Protein AF-B1KNQ7-F1 (afdb_monomer_lite)

Sequence (84 aa):
MGQEKTNGFMEEPDIAIEEIKWYRWRWFLILTFCFVYPVCLVIGLTGNVYGKHQGVVFKLPNKVKHLFLITGFVLMLGNILRLL

Secondary structure (DSSP, 8-state):
-PPP---SS-PPPSS-GGGS-GGGSTHHHHHHHHHHHHHHHHHHHHS--EEEETTEEEEPPHHHHHHHHHHHHHHHHHHHHTT-

Organism: Shewanella woodyi (strain ATCC 51908 / MS32) (NCBI:txid392500)

Radius of gyration: 18.76 Å; chains: 1; bounding box: 49×21×50 Å

Structure (mmCIF, N/CA/C/O backbone):
data_AF-B1KNQ7-F1
#
_entry.id   AF-B1KNQ7-F1
#
loop_
_atom_site.group_PDB
_atom_site.id
_atom_site.type_symbol
_atom_site.label_atom_id
_atom_site.label_alt_id
_atom_site.label_comp_id
_atom_site.label_asym_id
_atom_site.label_entity_id
_atom_site.label_seq_id
_atom_site.pdbx_PDB_ins_code
_atom_site.Cartn_x
_atom_site.Cartn_y
_atom_site.Cartn_z
_atom_site.occupancy
_atom_site.B_iso_or_equiv
_atom_site.auth_seq_id
_atom_site.auth_comp_id
_atom_site.auth_asym_id
_atom_site.auth_atom_id
_atom_site.pdbx_PDB_model_num
ATOM 1 N N . MET A 1 1 ? 35.141 6.253 -20.696 1.00 41.06 1 MET A N 1
ATOM 2 C CA . MET A 1 1 ? 34.260 5.849 -19.581 1.00 41.06 1 MET A CA 1
ATOM 3 C C . MET A 1 1 ? 32.862 6.322 -19.934 1.00 41.06 1 MET A C 1
ATOM 5 O O . MET A 1 1 ? 32.646 7.526 -19.964 1.00 41.06 1 MET A O 1
ATOM 9 N N . GLY A 1 2 ? 31.987 5.410 -20.367 1.00 50.75 2 GLY A N 1
ATOM 10 C CA . GLY A 1 2 ? 30.608 5.751 -20.733 1.00 50.75 2 GLY A CA 1
ATOM 11 C C . GLY A 1 2 ? 29.824 6.120 -19.480 1.00 50.75 2 GLY A C 1
ATOM 12 O O . GLY A 1 2 ? 29.979 5.458 -18.459 1.00 50.75 2 GLY A O 1
ATOM 13 N N . GLN A 1 3 ? 29.059 7.208 -19.530 1.00 53.94 3 GLN A N 1
ATOM 14 C CA . GLN A 1 3 ? 28.222 7.612 -18.406 1.00 53.94 3 GLN A CA 1
ATOM 15 C C . GLN A 1 3 ? 27.073 6.616 -18.251 1.00 53.94 3 GLN A C 1
ATOM 17 O O . GLN A 1 3 ? 26.274 6.444 -19.168 1.00 53.94 3 GLN A O 1
ATOM 22 N N . GLU A 1 4 ? 27.027 5.967 -17.095 1.00 60.22 4 GLU A N 1
ATOM 23 C CA . GLU A 1 4 ? 25.961 5.065 -16.679 1.00 60.22 4 GLU A CA 1
ATOM 24 C C . GLU A 1 4 ? 24.646 5.854 -16.595 1.00 60.22 4 GLU A C 1
ATOM 26 O O . GLU A 1 4 ? 24.551 6.854 -15.870 1.00 60.22 4 GLU A O 1
ATOM 31 N N . LYS A 1 5 ? 23.637 5.475 -17.386 1.00 66.25 5 LYS A N 1
ATOM 32 C CA . LYS A 1 5 ? 22.356 6.186 -17.391 1.00 66.25 5 LYS A CA 1
ATOM 33 C C . LYS A 1 5 ? 21.531 5.747 -16.190 1.00 66.25 5 LYS A C 1
ATOM 35 O O . LYS A 1 5 ? 20.843 4.734 -16.227 1.00 66.25 5 LYS A O 1
ATOM 40 N N . THR A 1 6 ? 21.562 6.544 -15.128 1.00 66.56 6 THR A N 1
ATOM 41 C CA . THR A 1 6 ? 20.716 6.328 -13.948 1.00 66.56 6 THR A CA 1
ATOM 42 C C . THR A 1 6 ? 19.432 7.151 -14.066 1.00 66.56 6 THR A C 1
ATOM 44 O O . THR A 1 6 ? 19.450 8.311 -14.481 1.00 66.56 6 THR A O 1
ATOM 47 N N . ASN A 1 7 ? 18.293 6.573 -13.677 1.00 69.19 7 ASN A N 1
ATOM 48 C CA . ASN A 1 7 ? 17.028 7.314 -13.546 1.00 69.19 7 ASN A CA 1
ATOM 49 C C . ASN A 1 7 ? 16.794 7.830 -12.109 1.00 69.19 7 ASN A C 1
ATOM 51 O O . ASN A 1 7 ? 15.652 8.023 -11.687 1.00 69.19 7 ASN A O 1
ATOM 55 N N . GLY A 1 8 ? 17.875 7.987 -11.336 1.00 68.75 8 GLY A N 1
ATOM 56 C CA . GLY A 1 8 ? 17.869 8.402 -9.930 1.00 68.75 8 GLY A CA 1
ATOM 57 C C . GLY A 1 8 ? 17.652 7.276 -8.910 1.00 68.75 8 GLY A C 1
ATOM 58 O O . GLY A 1 8 ? 18.041 7.442 -7.759 1.00 68.75 8 GLY A O 1
ATOM 59 N N . PHE A 1 9 ? 17.077 6.131 -9.303 1.00 71.06 9 PHE A N 1
ATOM 60 C CA . PHE A 1 9 ? 16.810 5.002 -8.388 1.00 71.06 9 PHE A CA 1
ATOM 61 C C . PHE A 1 9 ? 17.213 3.627 -8.930 1.00 71.06 9 PHE A C 1
ATOM 63 O O . PHE A 1 9 ? 17.240 2.666 -8.164 1.00 71.06 9 PHE A O 1
ATOM 70 N N . MET A 1 10 ? 17.432 3.498 -10.237 1.00 77.44 10 MET A N 1
ATOM 71 C CA . MET A 1 10 ? 17.785 2.241 -10.890 1.00 77.44 10 MET A CA 1
ATOM 72 C C . MET A 1 10 ? 18.936 2.460 -11.866 1.00 77.44 10 MET A C 1
ATOM 74 O O . MET A 1 10 ? 19.030 3.515 -12.503 1.00 77.44 10 MET A O 1
ATOM 78 N N . GLU A 1 11 ? 19.778 1.438 -11.944 1.00 86.69 11 GLU A N 1
ATOM 79 C CA . GLU A 1 11 ? 20.885 1.303 -12.885 1.00 86.69 11 GLU A CA 1
ATOM 80 C C . GLU A 1 11 ? 20.377 0.731 -14.215 1.00 86.69 11 GLU A C 1
ATOM 82 O O . GLU A 1 11 ? 19.294 0.134 -14.287 1.00 86.69 11 GLU A O 1
ATOM 87 N N . GLU A 1 12 ? 21.140 0.965 -15.279 1.00 84.69 12 GLU A N 1
ATOM 88 C CA . GLU A 1 12 ? 20.853 0.415 -16.601 1.00 84.69 12 GLU A CA 1
ATOM 89 C C . GLU A 1 12 ? 21.083 -1.108 -16.575 1.00 84.69 12 GLU A C 1
ATOM 91 O O . GLU A 1 12 ? 22.055 -1.561 -15.967 1.00 84.69 12 GLU A O 1
ATOM 96 N N . PRO A 1 13 ? 20.192 -1.922 -17.168 1.00 85.62 13 PRO A N 1
ATOM 97 C CA . PRO A 1 13 ? 20.379 -3.366 -17.176 1.00 85.62 13 PRO A CA 1
ATOM 98 C C . PRO A 1 13 ? 21.652 -3.748 -17.941 1.00 85.62 13 PRO A C 1
ATOM 100 O O . PRO A 1 13 ? 21.952 -3.198 -18.999 1.00 85.62 13 PRO A O 1
ATOM 103 N N . ASP A 1 14 ? 22.368 -4.738 -17.415 1.00 88.62 14 ASP A N 1
ATOM 104 C CA . ASP A 1 14 ? 23.552 -5.356 -18.021 1.00 88.62 14 ASP A CA 1
ATOM 105 C C . ASP A 1 14 ? 23.211 -6.273 -19.210 1.00 88.62 14 ASP A C 1
ATOM 107 O O . ASP A 1 14 ? 24.092 -6.678 -19.969 1.00 88.62 14 ASP A O 1
ATOM 111 N N . ILE A 1 15 ? 21.923 -6.574 -19.382 1.00 89.38 15 ILE A N 1
ATOM 112 C CA . ILE A 1 15 ? 21.363 -7.438 -20.420 1.00 89.38 15 ILE A CA 1
ATOM 113 C C . ILE A 1 15 ? 20.430 -6.671 -21.357 1.00 89.38 15 ILE A C 1
ATOM 115 O O . ILE A 1 15 ? 19.829 -5.657 -20.991 1.00 89.38 15 ILE A O 1
ATOM 119 N N . ALA A 1 16 ? 20.261 -7.202 -22.569 1.00 88.44 16 ALA A N 1
ATOM 120 C CA . ALA A 1 16 ? 19.294 -6.682 -23.526 1.00 88.44 16 ALA A CA 1
ATOM 121 C C . ALA A 1 16 ? 17.855 -6.826 -22.992 1.00 88.44 16 ALA A C 1
ATOM 123 O O . ALA A 1 16 ? 17.527 -7.770 -22.267 1.00 88.44 16 ALA A O 1
ATOM 124 N N . ILE A 1 17 ? 16.974 -5.893 -23.357 1.00 85.00 17 ILE A N 1
ATOM 125 C CA . ILE A 1 17 ? 15.593 -5.833 -22.844 1.00 85.00 17 ILE A CA 1
ATOM 126 C C . ILE A 1 17 ? 14.817 -7.104 -23.207 1.00 85.00 17 ILE A C 1
ATOM 128 O O . ILE A 1 17 ? 14.011 -7.595 -22.414 1.00 85.00 17 ILE A O 1
ATOM 132 N N . GLU A 1 18 ? 15.092 -7.668 -24.380 1.00 89.25 18 GLU A N 1
ATOM 133 C CA . GLU A 1 18 ? 14.460 -8.876 -24.906 1.00 89.25 18 GLU A CA 1
ATOM 134 C C . GLU A 1 18 ? 14.791 -10.121 -24.066 1.00 89.25 18 GLU A C 1
ATOM 136 O O . GLU A 1 1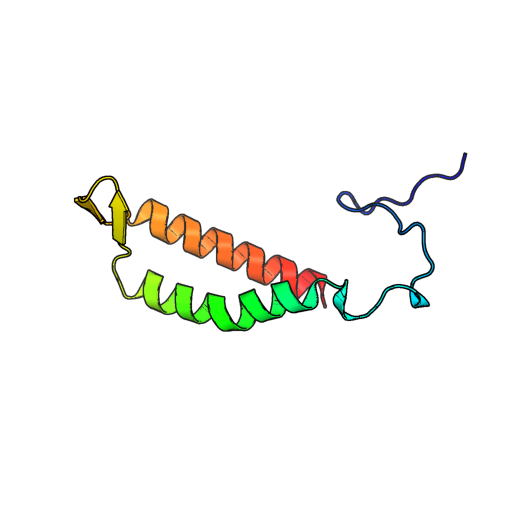8 ? 14.008 -11.073 -24.029 1.00 89.25 18 GLU A O 1
ATOM 141 N N . GLU A 1 19 ? 15.917 -10.110 -23.346 1.00 92.12 19 GLU A N 1
ATOM 142 C CA . GLU A 1 19 ? 16.322 -11.194 -22.444 1.00 92.12 19 GLU A CA 1
ATOM 143 C C . GLU A 1 19 ? 15.627 -11.109 -21.072 1.00 92.12 19 GLU A C 1
ATOM 145 O O . GLU A 1 19 ? 15.599 -12.086 -20.306 1.00 92.12 19 GLU A O 1
ATOM 150 N N . ILE A 1 20 ? 15.008 -9.966 -20.750 1.00 88.50 20 ILE A N 1
ATOM 151 C CA . ILE A 1 20 ? 14.306 -9.764 -19.483 1.00 88.50 20 ILE A CA 1
ATOM 152 C C . ILE A 1 20 ? 12.978 -10.521 -19.506 1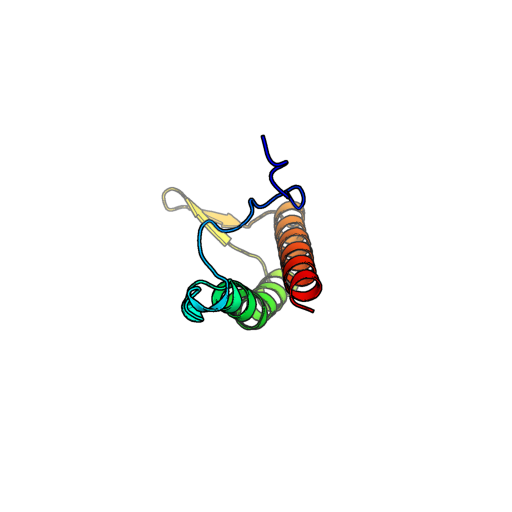.00 88.50 20 ILE A C 1
ATOM 154 O O . ILE A 1 20 ? 11.938 -10.043 -19.964 1.00 88.50 20 ILE A O 1
ATOM 158 N N . LYS A 1 21 ? 12.994 -11.712 -18.908 1.00 91.50 21 LYS A N 1
ATOM 159 C CA . LYS A 1 21 ? 11.803 -12.553 -18.747 1.00 91.50 21 LYS A CA 1
ATOM 160 C C . LYS A 1 21 ? 10.656 -11.781 -18.086 1.00 91.50 21 LYS A C 1
ATOM 162 O O . LYS A 1 21 ? 10.838 -11.164 -17.038 1.00 91.50 21 LYS A O 1
ATOM 167 N N . TRP A 1 22 ? 9.453 -11.908 -18.645 1.00 87.38 22 TRP A N 1
ATOM 168 C CA . TRP A 1 22 ? 8.240 -11.186 -18.233 1.00 87.38 22 TRP A CA 1
ATOM 169 C C . TRP A 1 22 ? 7.936 -11.244 -16.717 1.00 87.38 22 TRP A C 1
ATOM 171 O O . TRP A 1 22 ? 7.436 -10.280 -16.147 1.00 87.38 22 TRP A O 1
ATOM 181 N N . TYR A 1 23 ? 8.280 -12.332 -16.019 1.00 87.56 23 TYR A N 1
ATOM 182 C CA . TYR A 1 23 ? 8.057 -12.473 -14.572 1.00 87.56 23 TYR A CA 1
ATOM 183 C C . TYR A 1 23 ? 9.064 -11.714 -13.691 1.00 87.56 23 TYR A C 1
ATOM 185 O O . TYR A 1 23 ? 8.836 -11.581 -12.492 1.00 87.56 23 TYR A O 1
ATOM 193 N N . ARG A 1 24 ? 10.185 -11.235 -14.249 1.00 88.12 24 ARG A N 1
ATOM 194 C CA . ARG A 1 24 ? 11.159 -10.391 -13.529 1.00 88.12 24 ARG A CA 1
ATOM 195 C C . ARG A 1 24 ? 10.693 -8.941 -13.411 1.00 88.12 24 ARG A C 1
ATOM 197 O O . ARG A 1 24 ? 11.243 -8.176 -12.624 1.00 88.12 24 ARG A O 1
ATOM 204 N N . TRP A 1 25 ? 9.672 -8.571 -14.175 1.00 86.69 25 TRP A N 1
ATOM 205 C CA . TRP A 1 25 ? 9.048 -7.262 -14.099 1.00 86.69 25 TRP A CA 1
ATOM 206 C C . TRP A 1 25 ? 8.170 -7.157 -12.852 1.00 86.69 25 TRP A C 1
ATOM 208 O O . TRP A 1 25 ? 7.605 -8.133 -12.362 1.00 86.69 25 TRP A O 1
ATOM 218 N N . ARG A 1 26 ? 8.008 -5.937 -12.341 1.00 86.00 26 ARG A N 1
ATOM 219 C CA . ARG A 1 26 ? 7.323 -5.666 -11.065 1.00 86.00 26 ARG A CA 1
ATOM 220 C C . ARG A 1 26 ? 5.791 -5.794 -11.128 1.00 86.00 26 ARG A C 1
ATOM 222 O O . ARG A 1 26 ? 5.113 -5.344 -10.208 1.00 86.00 26 ARG A O 1
ATOM 229 N N . TRP A 1 27 ? 5.227 -6.415 -12.169 1.00 85.69 27 TRP A N 1
ATOM 230 C CA . TRP A 1 27 ? 3.773 -6.532 -12.351 1.00 85.69 27 TRP A CA 1
ATOM 231 C C . TRP A 1 27 ? 3.105 -7.264 -11.183 1.00 85.69 27 TRP A C 1
ATOM 233 O O . TRP A 1 27 ? 2.033 -6.854 -10.756 1.00 85.69 27 TRP A O 1
ATOM 243 N N . PHE A 1 28 ? 3.746 -8.285 -10.598 1.00 87.69 28 PHE A N 1
ATOM 244 C CA . PHE A 1 28 ? 3.158 -9.031 -9.479 1.00 87.69 28 PHE A CA 1
ATOM 245 C C . PHE A 1 28 ? 2.965 -8.156 -8.232 1.00 87.69 28 PHE A C 1
ATOM 247 O O . PHE A 1 28 ? 1.932 -8.235 -7.563 1.00 87.69 28 PHE A O 1
ATOM 254 N N . LEU A 1 29 ? 3.929 -7.273 -7.949 1.00 84.88 29 LEU A N 1
ATOM 255 C CA . LEU A 1 29 ? 3.817 -6.298 -6.864 1.00 84.88 29 LEU A CA 1
ATOM 256 C C . LEU A 1 29 ? 2.633 -5.359 -7.116 1.00 84.88 29 LEU A C 1
ATOM 258 O O . LEU A 1 29 ? 1.842 -5.104 -6.212 1.00 84.88 29 LEU A O 1
ATOM 262 N N . ILE A 1 30 ? 2.479 -4.901 -8.358 1.00 86.56 30 ILE A N 1
ATOM 263 C CA . ILE A 1 30 ? 1.395 -4.001 -8.760 1.00 86.56 30 ILE A CA 1
ATOM 264 C C . ILE A 1 30 ? 0.042 -4.688 -8.617 1.00 86.56 30 ILE A C 1
ATOM 266 O O . ILE A 1 30 ? -0.845 -4.124 -7.987 1.00 86.56 30 ILE A O 1
ATOM 270 N N . LEU A 1 31 ? -0.113 -5.919 -9.113 1.00 89.44 31 LEU A N 1
ATOM 271 C CA . LEU A 1 31 ? -1.357 -6.671 -8.939 1.00 89.44 31 LEU A CA 1
ATOM 272 C C . LEU A 1 31 ? -1.672 -6.884 -7.455 1.00 89.44 31 LEU A C 1
ATOM 274 O O . LEU A 1 31 ? -2.810 -6.687 -7.039 1.00 89.44 31 LEU A O 1
ATOM 278 N N . THR A 1 32 ? -0.668 -7.218 -6.640 1.00 87.75 32 THR A N 1
ATOM 279 C CA . THR A 1 32 ? -0.851 -7.362 -5.189 1.00 87.75 32 THR A CA 1
ATOM 280 C C . THR A 1 32 ? -1.402 -6.073 -4.580 1.00 87.75 32 THR A C 1
ATOM 282 O O . THR A 1 32 ? -2.392 -6.120 -3.853 1.00 87.75 32 THR A O 1
ATOM 285 N N . PHE A 1 33 ? -0.835 -4.912 -4.917 1.00 88.50 33 PHE A N 1
ATOM 286 C CA . PHE A 1 33 ? -1.384 -3.635 -4.463 1.00 88.50 33 PHE A CA 1
ATOM 287 C C . PHE A 1 33 ? -2.794 -3.387 -5.017 1.00 88.50 33 PHE A C 1
ATOM 289 O O . PHE A 1 33 ? -3.686 -3.063 -4.243 1.00 88.50 33 PHE A O 1
ATOM 296 N N . CYS A 1 34 ? -3.046 -3.608 -6.305 1.00 87.88 34 CYS A N 1
ATOM 297 C CA . CYS A 1 34 ? -4.354 -3.353 -6.909 1.00 87.88 34 CYS A CA 1
ATOM 298 C C . CYS A 1 34 ? -5.480 -4.218 -6.324 1.00 87.88 34 CYS A C 1
ATOM 300 O O . CYS A 1 34 ? -6.599 -3.731 -6.194 1.00 87.88 34 CYS A O 1
ATOM 302 N N . PHE A 1 35 ? -5.210 -5.474 -5.959 1.00 90.56 35 PHE A N 1
ATOM 303 C CA . PHE A 1 35 ? -6.248 -6.393 -5.474 1.00 90.56 35 PHE A CA 1
ATOM 304 C C . PHE A 1 35 ? -6.328 -6.485 -3.949 1.00 90.56 35 PHE A C 1
ATOM 306 O O . PHE A 1 35 ? -7.423 -6.573 -3.397 1.00 90.56 35 PHE A O 1
ATOM 313 N N . VAL A 1 36 ? -5.194 -6.448 -3.247 1.00 92.69 36 VAL A N 1
ATOM 314 C CA . VAL A 1 36 ? -5.161 -6.638 -1.786 1.00 92.69 36 VAL A CA 1
ATOM 315 C C . VAL A 1 36 ? -5.323 -5.309 -1.053 1.00 92.69 36 VAL A C 1
ATOM 317 O O . VAL A 1 36 ? -5.979 -5.244 -0.012 1.00 92.69 36 VAL A O 1
ATOM 320 N N . TYR A 1 37 ? -4.768 -4.222 -1.591 1.00 93.25 37 TYR A N 1
ATOM 321 C CA . TYR A 1 37 ? -4.785 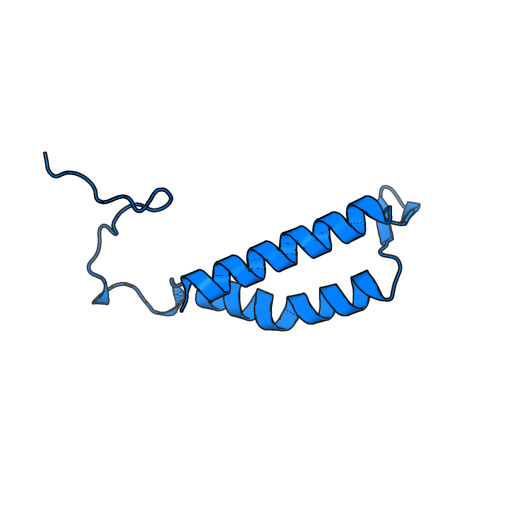-2.935 -0.903 1.00 93.25 37 TYR A CA 1
ATOM 322 C C . TYR A 1 37 ? -6.186 -2.326 -0.726 1.00 93.25 37 TYR A C 1
ATOM 324 O O . TYR A 1 37 ? -6.453 -1.809 0.362 1.00 93.25 37 TYR A O 1
ATOM 332 N N . PRO A 1 38 ? -7.122 -2.422 -1.694 1.00 92.50 38 PRO A N 1
ATOM 333 C CA . PRO A 1 38 ? -8.496 -1.968 -1.483 1.00 92.50 38 PRO A CA 1
ATOM 334 C C . PRO A 1 38 ? -9.170 -2.660 -0.296 1.00 92.50 38 PRO A C 1
ATOM 336 O O . PRO A 1 38 ? -9.857 -2.011 0.491 1.00 92.50 38 PRO A O 1
ATOM 339 N N . VAL A 1 39 ? -8.916 -3.959 -0.110 1.00 93.44 39 VAL A N 1
ATOM 340 C CA . VAL A 1 39 ? -9.426 -4.713 1.043 1.00 93.44 39 VAL A CA 1
ATOM 341 C C . VAL A 1 39 ? -8.829 -4.164 2.341 1.00 93.44 39 VAL A C 1
ATOM 343 O O . VAL A 1 39 ? -9.564 -3.900 3.295 1.00 93.44 39 VAL A O 1
ATOM 346 N N . CYS A 1 40 ? -7.518 -3.903 2.369 1.00 92.62 40 CYS A N 1
ATOM 347 C CA . CYS A 1 40 ? -6.860 -3.263 3.511 1.00 92.62 40 CYS A CA 1
ATOM 348 C C . CYS A 1 40 ? -7.435 -1.873 3.827 1.00 92.62 40 CYS A C 1
ATOM 350 O O . CYS A 1 40 ? -7.614 -1.548 5.001 1.00 92.62 40 CYS A O 1
ATOM 352 N N . LEU A 1 41 ? -7.750 -1.066 2.809 1.00 94.12 41 LEU A N 1
ATOM 353 C CA . LEU A 1 41 ? -8.385 0.243 2.983 1.00 94.12 41 LEU A CA 1
ATOM 354 C C . LEU A 1 41 ? -9.771 0.106 3.610 1.00 94.12 41 LEU A C 1
ATOM 356 O O . LEU A 1 41 ? -10.052 0.784 4.596 1.00 94.12 41 LEU A O 1
ATOM 360 N N . VAL A 1 42 ? -10.614 -0.794 3.099 1.00 95.06 42 VAL A N 1
ATOM 361 C CA . VAL A 1 42 ? -11.960 -1.017 3.648 1.00 95.06 42 VAL A CA 1
ATOM 362 C C . VAL A 1 42 ? -11.881 -1.448 5.112 1.00 95.06 42 VAL A C 1
ATOM 364 O O . VAL A 1 42 ? -12.527 -0.837 5.964 1.00 95.06 42 VAL A O 1
ATOM 367 N N . ILE A 1 43 ? -11.044 -2.436 5.439 1.00 94.31 43 ILE A N 1
ATOM 368 C CA . ILE A 1 43 ? -10.876 -2.921 6.819 1.00 94.31 43 ILE A CA 1
ATOM 369 C C . ILE A 1 43 ? -10.328 -1.807 7.720 1.00 94.31 43 ILE A C 1
ATOM 371 O O . ILE A 1 43 ? -10.834 -1.568 8.819 1.00 94.31 43 ILE A O 1
ATOM 375 N N . GLY A 1 44 ? -9.298 -1.103 7.254 1.00 94.19 44 GLY A N 1
ATOM 376 C CA . GLY A 1 44 ? -8.625 -0.063 8.019 1.00 94.19 44 GLY A CA 1
ATOM 377 C C . GLY A 1 44 ? -9.487 1.179 8.248 1.00 94.19 44 GLY A C 1
ATOM 378 O O . GLY A 1 44 ? -9.391 1.789 9.312 1.00 94.19 44 GLY A O 1
ATOM 379 N N . LEU A 1 45 ? -10.339 1.559 7.298 1.00 94.69 45 LEU A N 1
ATOM 380 C CA . LEU A 1 45 ? -11.213 2.730 7.422 1.00 94.69 45 LEU A CA 1
ATOM 381 C C . LEU A 1 45 ? -12.472 2.429 8.237 1.00 94.69 45 LEU A C 1
ATOM 383 O O . LEU A 1 45 ? -12.880 3.264 9.042 1.00 94.69 45 LEU A O 1
ATOM 387 N N . THR A 1 46 ? -13.056 1.239 8.084 1.00 95.19 46 THR A N 1
ATOM 388 C CA . THR A 1 46 ? -14.300 0.869 8.782 1.00 95.19 46 THR A CA 1
ATOM 389 C C . THR A 1 46 ? -14.064 0.354 10.202 1.00 95.19 46 THR A C 1
ATOM 391 O O . THR A 1 46 ? -14.945 0.470 11.053 1.00 95.19 46 THR A O 1
ATOM 394 N N . GLY A 1 47 ? -12.880 -0.200 10.482 1.00 92.69 47 GLY A N 1
ATOM 395 C CA . GLY A 1 47 ? -12.613 -0.944 11.707 1.00 92.69 47 GLY A CA 1
ATOM 396 C C . GLY A 1 47 ? -11.454 -0.433 12.558 1.00 92.69 47 GLY A C 1
ATOM 397 O O . GLY A 1 47 ? -10.673 0.463 12.209 1.00 92.69 47 GLY A O 1
ATOM 398 N N . ASN A 1 48 ? -11.329 -1.068 13.721 1.00 94.94 48 ASN A N 1
ATOM 399 C CA . ASN A 1 48 ? -10.107 -1.041 14.510 1.00 94.94 48 ASN A CA 1
ATOM 400 C C . ASN A 1 48 ? -9.177 -2.149 14.015 1.00 94.94 48 ASN A C 1
ATOM 402 O O . ASN A 1 48 ? -9.621 -3.258 13.732 1.00 94.94 48 ASN A O 1
ATOM 406 N N . VAL A 1 49 ? -7.884 -1.849 13.958 1.00 94.12 49 VAL A N 1
ATOM 407 C CA . VAL A 1 49 ? -6.847 -2.831 13.638 1.00 94.12 49 VAL A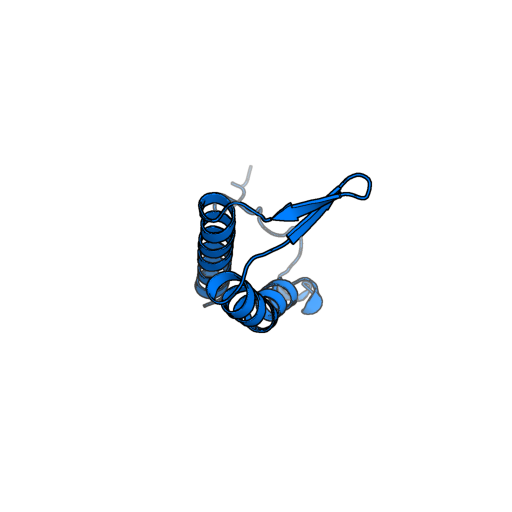 CA 1
ATOM 408 C C . VAL A 1 49 ? -6.178 -3.242 14.941 1.00 94.12 49 VAL A C 1
ATOM 410 O O . VAL A 1 49 ? -5.892 -2.388 15.783 1.00 94.12 49 VAL A O 1
ATOM 413 N N . TYR A 1 50 ? -5.946 -4.538 15.111 1.00 95.12 50 TYR A N 1
ATOM 414 C CA . TYR A 1 50 ? -5.382 -5.107 16.329 1.00 95.12 50 TYR A CA 1
ATOM 415 C C . TYR A 1 50 ? -4.089 -5.857 16.020 1.00 95.12 50 TYR A C 1
ATOM 417 O O . TYR A 1 50 ? -3.943 -6.442 14.949 1.00 95.12 50 TYR A O 1
ATOM 425 N N . GLY A 1 51 ? -3.162 -5.851 16.972 1.00 92.56 51 GLY A N 1
ATOM 426 C CA . GLY A 1 51 ? -1.937 -6.646 16.942 1.00 92.56 51 GLY A CA 1
ATOM 427 C C . GLY A 1 51 ? -1.783 -7.433 18.237 1.00 92.56 51 GLY A C 1
ATOM 428 O O . GLY A 1 51 ? -2.301 -7.026 19.277 1.00 92.56 51 GLY A O 1
ATOM 429 N N . LYS A 1 52 ? -1.076 -8.564 18.185 1.00 95.25 52 LYS A N 1
ATOM 430 C CA . LYS A 1 52 ? -0.791 -9.386 19.366 1.00 95.25 52 LYS A CA 1
ATOM 431 C C . LYS A 1 52 ? 0.697 -9.334 19.685 1.00 95.25 52 LYS A C 1
ATOM 433 O O . LYS A 1 52 ? 1.519 -9.612 18.816 1.00 95.25 52 LYS A O 1
ATOM 438 N N . HIS A 1 53 ? 1.033 -9.017 20.929 1.00 92.62 53 HIS A N 1
ATOM 439 C CA . HIS A 1 53 ? 2.409 -9.032 21.417 1.00 92.62 53 HIS A CA 1
ATOM 440 C C . HIS A 1 53 ? 2.450 -9.665 22.809 1.00 92.62 53 HIS A C 1
ATOM 442 O O . HIS A 1 53 ? 1.684 -9.275 23.685 1.00 92.62 53 HIS A O 1
ATOM 448 N N . GLN A 1 54 ? 3.298 -10.685 22.987 1.00 93.00 54 GLN A N 1
ATOM 449 C CA . GLN A 1 54 ? 3.456 -11.420 24.255 1.00 93.00 54 GLN A CA 1
ATOM 450 C C . GLN A 1 54 ? 2.125 -11.877 24.888 1.00 93.00 54 GLN A C 1
ATOM 452 O O . GLN A 1 54 ? 1.900 -11.756 26.085 1.00 93.00 54 GLN A O 1
ATOM 457 N N . GLY A 1 55 ? 1.200 -12.388 24.070 1.00 94.69 55 GLY A N 1
ATOM 458 C CA . GLY A 1 55 ? -0.096 -12.881 24.552 1.00 94.69 55 GLY A CA 1
ATOM 459 C C . GLY A 1 55 ? -1.175 -11.809 24.733 1.00 94.69 55 GLY A C 1
ATOM 460 O O . GLY A 1 55 ? -2.351 -12.165 24.760 1.00 94.69 55 GLY A O 1
ATOM 461 N N . VAL A 1 56 ? -0.816 -10.524 24.750 1.00 96.06 56 VAL A N 1
ATOM 462 C CA . VAL A 1 56 ? -1.751 -9.404 24.927 1.00 96.06 56 VAL A CA 1
ATOM 463 C C . VAL A 1 56 ? -2.153 -8.815 23.571 1.00 96.06 56 VAL A C 1
ATOM 465 O O . VAL A 1 56 ? -1.335 -8.710 22.653 1.00 96.06 56 VAL A O 1
ATOM 468 N N . VAL A 1 57 ? -3.433 -8.456 23.430 1.00 96.25 57 VAL A N 1
ATOM 469 C CA . VAL A 1 57 ? -3.994 -7.839 22.218 1.00 96.25 57 VAL A CA 1
ATOM 470 C C . VAL A 1 57 ? -4.037 -6.324 22.388 1.00 96.25 57 VAL A C 1
ATOM 472 O O . VAL A 1 57 ? -4.634 -5.814 23.334 1.00 96.25 57 VAL A O 1
ATOM 475 N N . PHE A 1 58 ? -3.441 -5.604 21.441 1.00 95.56 58 PHE A N 1
ATOM 476 C CA . PHE A 1 58 ? -3.372 -4.148 21.429 1.00 95.56 58 PHE A CA 1
ATOM 477 C C . PHE A 1 58 ? -4.129 -3.590 20.231 1.00 95.56 58 PHE A C 1
ATOM 479 O O . PHE A 1 58 ? -4.016 -4.095 19.113 1.00 95.56 58 PHE A O 1
ATOM 486 N N . LYS A 1 59 ? -4.879 -2.512 20.457 1.00 95.94 59 LYS A N 1
ATOM 487 C CA . LYS A 1 59 ? -5.491 -1.730 19.383 1.00 95.94 59 LYS A CA 1
ATOM 488 C C . LYS A 1 59 ? -4.457 -0.771 18.803 1.00 95.94 59 LYS A C 1
ATOM 490 O O . LYS A 1 59 ? -3.824 -0.015 19.539 1.00 95.94 59 LYS A O 1
ATOM 495 N N . LEU A 1 60 ? -4.343 -0.750 17.480 1.00 95.69 60 LEU A N 1
ATOM 496 C CA . LEU A 1 60 ? -3.495 0.202 16.783 1.00 95.69 60 LEU A CA 1
ATOM 497 C C . LEU A 1 60 ? -4.067 1.627 16.935 1.00 95.69 60 LEU A C 1
ATOM 499 O O . LEU A 1 60 ? -5.252 1.841 16.652 1.00 95.69 60 LEU A O 1
ATOM 503 N N . PRO A 1 61 ? -3.259 2.621 17.351 1.00 96.25 61 PRO A N 1
ATOM 504 C CA . PRO A 1 61 ? -3.714 4.002 17.446 1.00 96.25 61 PRO A CA 1
ATOM 505 C C . PRO A 1 61 ? -4.209 4.530 16.098 1.00 96.25 61 PRO A C 1
ATOM 507 O O . PRO A 1 61 ? -3.569 4.321 15.067 1.00 96.25 61 PRO A O 1
ATOM 510 N N . ASN A 1 62 ? -5.310 5.288 16.105 1.00 94.56 62 ASN A N 1
ATOM 511 C CA . ASN A 1 62 ? -5.919 5.792 14.871 1.00 94.56 62 ASN A CA 1
ATOM 512 C C . ASN A 1 62 ? -4.940 6.612 14.022 1.00 94.56 62 ASN A C 1
ATOM 514 O O . ASN A 1 62 ? -4.922 6.434 12.811 1.00 94.56 62 ASN A O 1
ATOM 518 N N . LYS A 1 63 ? -4.103 7.468 14.622 1.00 94.56 63 LYS A N 1
ATOM 519 C CA . LYS A 1 63 ? -3.107 8.252 13.867 1.00 94.56 63 LYS A CA 1
ATOM 520 C C . LYS A 1 63 ? -2.145 7.351 13.087 1.00 94.56 63 LYS A C 1
ATOM 522 O O . LYS A 1 63 ? -1.930 7.567 11.903 1.00 94.56 63 LYS A O 1
ATOM 527 N N . VAL A 1 64 ? -1.635 6.307 13.740 1.00 94.69 64 VAL A N 1
ATOM 528 C CA . VAL A 1 64 ? -0.707 5.335 13.144 1.00 94.69 64 VAL A CA 1
ATOM 529 C C . VAL A 1 64 ? -1.410 4.511 12.063 1.00 94.69 64 VAL A C 1
ATOM 531 O O . VAL A 1 64 ? -0.876 4.345 10.972 1.00 94.69 64 VAL A O 1
ATOM 534 N N . LYS A 1 65 ? -2.645 4.064 12.328 1.00 95.19 65 LYS A N 1
ATOM 535 C CA . LYS A 1 65 ? -3.494 3.373 11.347 1.00 95.19 65 LYS A CA 1
ATOM 536 C C . LYS A 1 65 ? -3.655 4.198 10.068 1.00 95.19 65 LYS A C 1
ATOM 538 O O . LYS A 1 65 ? -3.345 3.710 8.990 1.00 95.19 65 LYS A O 1
ATOM 543 N N . HIS A 1 66 ? -4.113 5.444 10.186 1.00 95.12 66 HIS A N 1
ATOM 544 C CA . HIS A 1 66 ? -4.342 6.300 9.019 1.00 95.12 66 HIS A CA 1
ATOM 545 C C . HIS A 1 66 ? -3.035 6.653 8.309 1.00 95.12 66 HIS A C 1
ATOM 547 O O . HIS A 1 66 ? -3.028 6.691 7.086 1.00 95.12 66 HIS A O 1
ATOM 553 N N . LEU A 1 67 ? -1.929 6.834 9.039 1.00 96.00 67 LEU A N 1
ATOM 554 C CA . LEU A 1 67 ? -0.616 7.026 8.425 1.00 96.00 67 LEU A CA 1
ATOM 555 C C . LEU A 1 67 ? -0.252 5.844 7.516 1.00 96.00 67 LEU A C 1
ATOM 557 O O . LEU A 1 67 ? 0.062 6.064 6.354 1.00 96.00 67 LEU A O 1
ATOM 561 N N . PHE A 1 68 ? -0.387 4.599 7.987 1.00 93.88 68 PHE A N 1
ATOM 562 C CA . PHE A 1 68 ? -0.129 3.418 7.152 1.00 93.88 68 PHE A CA 1
ATOM 563 C C . PHE A 1 68 ? -1.058 3.322 5.933 1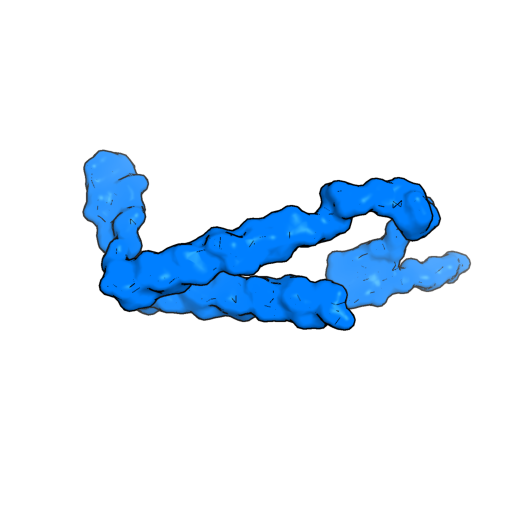.00 93.88 68 PHE A C 1
ATOM 565 O O . PHE A 1 68 ? -0.608 2.954 4.846 1.00 93.88 68 PHE A O 1
ATOM 572 N N . LEU A 1 69 ? -2.339 3.672 6.090 1.00 94.94 69 LEU A N 1
ATOM 573 C CA . LEU A 1 69 ? -3.296 3.695 4.977 1.00 94.94 69 LEU A CA 1
ATOM 574 C C . LEU A 1 69 ? -2.987 4.806 3.958 1.00 94.94 69 LEU A C 1
ATOM 576 O O . LEU A 1 69 ? -3.180 4.632 2.764 1.00 94.94 69 LEU A O 1
ATOM 580 N N . ILE A 1 70 ? -2.480 5.955 4.390 1.00 95.38 70 ILE A N 1
ATOM 581 C CA . ILE A 1 70 ? -2.092 7.021 3.459 1.00 95.38 70 ILE A CA 1
ATOM 582 C C . ILE A 1 70 ? -0.788 6.643 2.756 1.00 95.38 70 ILE A C 1
ATOM 584 O O . ILE A 1 70 ? -0.699 6.734 1.534 1.00 95.38 70 ILE A O 1
ATOM 588 N N . THR A 1 71 ? 0.213 6.166 3.501 1.00 94.62 71 THR A N 1
ATOM 589 C CA . THR A 1 71 ? 1.502 5.754 2.934 1.00 94.62 71 THR A CA 1
ATOM 590 C C . THR A 1 71 ? 1.328 4.639 1.908 1.00 94.62 71 THR A C 1
ATOM 592 O O . THR A 1 71 ? 1.868 4.739 0.809 1.00 94.62 71 THR A O 1
ATOM 595 N N . GLY A 1 72 ? 0.549 3.600 2.219 1.00 91.62 72 GLY A N 1
ATOM 596 C CA . GLY A 1 72 ? 0.301 2.524 1.260 1.00 91.62 72 GLY A CA 1
ATOM 597 C C . GLY A 1 72 ? -0.475 2.997 0.025 1.00 91.62 72 GLY A C 1
ATOM 598 O O . GLY A 1 72 ? -0.160 2.564 -1.080 1.00 91.62 72 GLY A O 1
ATOM 599 N N . PHE A 1 73 ? -1.415 3.936 0.178 1.00 92.88 73 PHE A N 1
ATOM 600 C CA . PHE A 1 73 ? -2.159 4.504 -0.945 1.00 92.88 73 PHE A CA 1
ATOM 601 C C . PHE A 1 73 ? -1.253 5.314 -1.877 1.00 92.88 73 PHE A C 1
ATOM 603 O O . PHE A 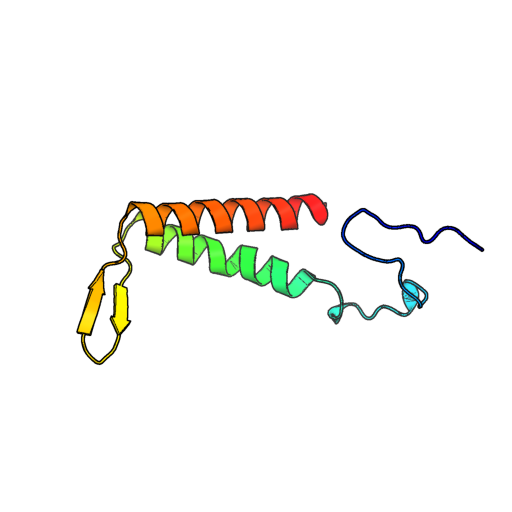1 73 ? -1.292 5.131 -3.092 1.00 92.88 73 PHE A O 1
ATOM 610 N N . VAL A 1 74 ? -0.378 6.152 -1.313 1.00 93.00 74 VAL A N 1
ATOM 611 C CA . VAL A 1 74 ? 0.625 6.908 -2.079 1.00 93.00 74 VAL A CA 1
ATOM 612 C C . VAL A 1 74 ? 1.582 5.963 -2.807 1.00 93.00 74 VAL A C 1
ATOM 614 O O . VAL A 1 74 ? 1.870 6.176 -3.984 1.00 93.00 74 VAL A O 1
ATOM 617 N N . LEU A 1 75 ? 2.036 4.890 -2.150 1.00 88.88 75 LEU A N 1
ATOM 618 C CA . LEU A 1 75 ? 2.882 3.878 -2.788 1.00 88.88 75 LEU A CA 1
ATOM 619 C C . LEU A 1 75 ? 2.156 3.164 -3.932 1.00 88.88 75 LEU A C 1
ATOM 621 O O . LEU A 1 75 ? 2.751 2.970 -4.991 1.00 88.88 75 LEU A O 1
ATOM 625 N N . MET A 1 76 ? 0.885 2.801 -3.753 1.00 90.19 76 MET A N 1
ATOM 626 C CA . MET A 1 76 ? 0.075 2.192 -4.809 1.00 90.19 76 MET A CA 1
ATOM 627 C C . MET A 1 76 ? -0.036 3.126 -6.021 1.00 90.19 76 MET A C 1
ATOM 629 O O . MET A 1 76 ? 0.295 2.714 -7.131 1.00 90.19 76 MET A O 1
ATOM 633 N N . LEU A 1 77 ? -0.423 4.390 -5.812 1.00 90.38 77 LEU A N 1
ATOM 634 C CA . LEU A 1 77 ? -0.516 5.381 -6.889 1.00 90.38 77 LEU A CA 1
ATOM 635 C C . LEU A 1 77 ? 0.827 5.592 -7.592 1.00 90.38 77 LEU A C 1
ATOM 637 O O . LEU A 1 77 ? 0.878 5.577 -8.817 1.00 90.38 77 LEU A O 1
ATOM 641 N N . GLY A 1 78 ? 1.918 5.732 -6.836 1.00 88.06 78 GLY A N 1
ATOM 642 C CA . GLY A 1 78 ? 3.255 5.907 -7.402 1.00 88.06 78 GLY A CA 1
ATOM 643 C C . GLY A 1 78 ? 3.703 4.723 -8.263 1.00 88.06 78 GLY A C 1
ATOM 644 O O . GLY A 1 78 ? 4.325 4.926 -9.302 1.00 88.06 78 GLY A O 1
ATOM 645 N N . ASN A 1 79 ? 3.361 3.489 -7.878 1.00 84.31 79 ASN A N 1
ATOM 646 C CA . ASN A 1 79 ? 3.674 2.307 -8.685 1.00 84.31 79 ASN A CA 1
ATOM 647 C C . ASN A 1 79 ? 2.801 2.205 -9.945 1.00 84.31 79 ASN A C 1
ATOM 649 O O . ASN A 1 79 ? 3.304 1.775 -10.977 1.00 84.31 79 ASN A O 1
ATOM 653 N N . ILE A 1 80 ? 1.530 2.617 -9.884 1.00 85.06 80 ILE A N 1
ATOM 654 C CA . ILE A 1 80 ? 0.637 2.635 -11.055 1.00 85.06 80 ILE A CA 1
ATOM 655 C C . ILE A 1 80 ? 1.078 3.717 -12.050 1.00 85.06 80 ILE A C 1
ATOM 657 O O . ILE A 1 80 ? 1.224 3.432 -13.233 1.00 85.06 80 ILE A O 1
ATOM 661 N N . LEU A 1 81 ? 1.350 4.936 -11.575 1.00 84.50 81 LEU A N 1
ATOM 662 C CA . LEU A 1 81 ? 1.794 6.056 -12.415 1.00 84.50 81 LEU A CA 1
ATOM 663 C C . LEU A 1 81 ? 3.150 5.814 -13.080 1.00 84.50 81 LEU A C 1
ATOM 665 O O . LEU A 1 81 ? 3.416 6.394 -14.118 1.00 84.50 81 LEU A O 1
ATOM 669 N N . ARG A 1 82 ? 4.018 4.995 -12.477 1.00 76.56 82 ARG A N 1
ATOM 670 C CA . ARG A 1 82 ? 5.317 4.628 -13.062 1.00 76.56 82 ARG A CA 1
ATOM 671 C C . ARG A 1 82 ? 5.215 3.475 -14.067 1.00 76.56 82 ARG A C 1
ATOM 673 O O . ARG A 1 82 ? 6.198 3.181 -14.740 1.00 76.56 82 ARG A O 1
ATOM 680 N N . LEU A 1 83 ? 4.078 2.780 -14.097 1.00 69.94 83 LEU A N 1
ATOM 681 C CA . LEU A 1 83 ? 3.787 1.712 -15.051 1.00 69.94 83 LEU A CA 1
ATOM 682 C C . LEU A 1 83 ? 3.125 2.250 -16.331 1.00 69.94 83 LEU A C 1
ATOM 684 O O . LEU A 1 83 ? 3.358 1.681 -17.394 1.00 69.94 83 LEU A O 1
ATOM 688 N N . LEU A 1 84 ? 2.283 3.286 -16.200 1.00 59.91 84 LEU A N 1
ATOM 689 C CA . LEU A 1 84 ? 1.676 4.034 -17.310 1.00 59.91 84 LEU A CA 1
ATOM 690 C C . LEU A 1 84 ? 2.708 4.935 -17.999 1.00 59.91 84 LEU A C 1
ATOM 692 O O . LEU A 1 84 ? 2.601 5.065 -19.237 1.00 59.91 84 LEU A O 1
#

Foldseek 3Di:
DDDFDDPPPDTDDPDDPVPPPPVNDCVVVLVCLVPVLVVLLVDLVVHWDWDDDPNDIDTDDNVVSVVVNVVSVVVNVVVVVVVD

pLDDT: mean 87.1, std 11.19, range [41.06, 96.25]